Protein AF-A0A0N5ABZ7-F1 (afdb_monomer_lite)

Secondary structure (DSSP, 8-state):
-EEEEEE-S-HHHHTTT-EEE-TTT--TTT--EEEEESSSS-EEEEEEEE-TTS-TTEEEE-HHHHHHTTPPTT-EEEEEEE---TTT---S--------S----

Structure (mmCIF, N/CA/C/O backbone):
data_AF-A0A0N5ABZ7-F1
#
_entry.id   AF-A0A0N5ABZ7-F1
#
loop_
_atom_site.group_PDB
_atom_site.id
_atom_site.type_symbol
_atom_site.label_atom_id
_atom_site.label_alt_id
_atom_site.label_comp_id
_atom_site.label_asym_id
_atom_site.label_entity_id
_atom_site.label_seq_id
_atom_site.pdbx_PDB_ins_code
_atom_site.Cartn_x
_atom_site.Cartn_y
_atom_site.Cartn_z
_atom_site.occupancy
_atom_site.B_iso_or_equiv
_atom_site.auth_seq_id
_atom_site.auth_comp_id
_atom_site.auth_asym_id
_atom_site.auth_atom_id
_atom_site.pdbx_PDB_model_num
ATOM 1 N N . MET A 1 1 ? 3.584 -6.952 12.892 1.00 94.75 1 MET A N 1
ATOM 2 C CA . MET A 1 1 ? 4.654 -7.804 12.314 1.00 94.75 1 MET A CA 1
ATOM 3 C C . MET A 1 1 ? 5.729 -6.915 11.708 1.00 94.75 1 MET A C 1
ATOM 5 O O . MET A 1 1 ? 5.395 -5.806 11.319 1.00 94.75 1 MET A O 1
ATOM 9 N N . ARG A 1 2 ? 6.992 -7.351 11.651 1.00 96.88 2 ARG A N 1
ATOM 10 C CA . ARG A 1 2 ? 8.063 -6.601 10.970 1.00 96.88 2 ARG A CA 1
ATOM 11 C C . ARG A 1 2 ? 8.325 -7.223 9.605 1.00 96.88 2 ARG A C 1
ATOM 13 O O . ARG A 1 2 ? 8.507 -8.434 9.541 1.00 96.88 2 ARG A O 1
ATOM 20 N N . LEU A 1 3 ? 8.302 -6.415 8.550 1.00 98.12 3 LEU A N 1
ATOM 21 C CA . LEU A 1 3 ? 8.528 -6.853 7.170 1.00 98.12 3 LEU A CA 1
ATOM 22 C C . LEU A 1 3 ? 9.586 -5.969 6.509 1.00 98.12 3 LEU A C 1
ATOM 24 O O . LEU A 1 3 ? 9.695 -4.783 6.823 1.00 98.12 3 LEU A O 1
ATOM 28 N N . LYS A 1 4 ? 10.342 -6.540 5.573 1.00 98.38 4 LYS A N 1
ATOM 29 C CA . LYS A 1 4 ? 11.335 -5.828 4.769 1.00 98.38 4 LYS A CA 1
ATOM 30 C C . LYS A 1 4 ? 10.703 -5.247 3.519 1.00 98.38 4 LYS A C 1
ATOM 32 O O . LYS A 1 4 ? 10.006 -5.940 2.776 1.00 98.38 4 LYS A O 1
ATOM 37 N N . VAL A 1 5 ? 10.995 -3.980 3.256 1.00 98.44 5 VAL A N 1
ATOM 38 C CA . VAL A 1 5 ? 10.531 -3.288 2.054 1.00 98.44 5 VAL A CA 1
ATOM 39 C C . VAL A 1 5 ? 11.236 -3.837 0.818 1.00 98.44 5 VAL A C 1
ATOM 41 O O . VAL A 1 5 ? 12.462 -3.854 0.731 1.00 98.44 5 VAL A O 1
ATOM 44 N N . LYS A 1 6 ? 10.459 -4.227 -0.191 1.00 98.56 6 LYS A N 1
ATOM 45 C CA . LYS A 1 6 ? 10.956 -4.718 -1.479 1.00 98.56 6 LYS A CA 1
ATOM 46 C C . LYS A 1 6 ? 10.369 -3.954 -2.655 1.00 98.56 6 LYS A C 1
ATOM 48 O O . LYS A 1 6 ? 9.412 -3.181 -2.547 1.00 98.56 6 LYS A O 1
ATOM 53 N N . LYS A 1 7 ? 10.975 -4.165 -3.821 1.00 98.19 7 LYS A N 1
ATOM 54 C CA . LYS A 1 7 ? 10.453 -3.658 -5.089 1.00 98.19 7 LYS A CA 1
ATOM 55 C C . LYS A 1 7 ? 9.200 -4.451 -5.472 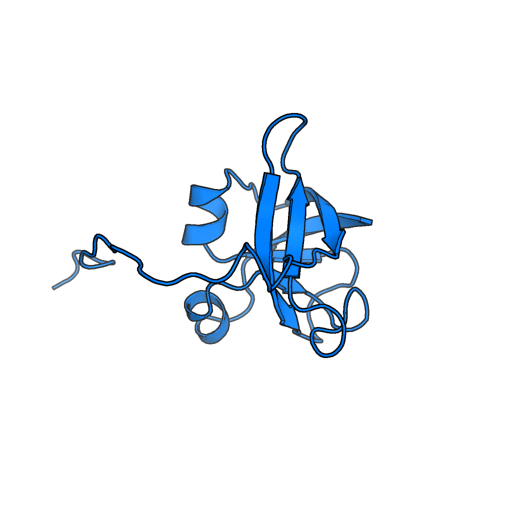1.00 98.19 7 LYS A C 1
ATOM 57 O O . LYS A 1 7 ? 9.204 -5.673 -5.377 1.00 98.19 7 LYS A O 1
ATOM 62 N N . CYS A 1 8 ? 8.160 -3.753 -5.933 1.00 97.12 8 CYS A N 1
ATOM 63 C CA . CYS A 1 8 ? 6.995 -4.377 -6.563 1.00 97.12 8 CYS A CA 1
ATOM 64 C C . CYS A 1 8 ? 7.434 -5.376 -7.658 1.00 97.12 8 CYS A C 1
ATOM 66 O O . CYS A 1 8 ? 8.272 -5.001 -8.486 1.00 97.12 8 CYS A O 1
ATOM 68 N N . PRO A 1 9 ? 6.910 -6.615 -7.667 1.00 95.94 9 PRO A N 1
ATOM 69 C CA . PRO A 1 9 ? 7.447 -7.682 -8.510 1.00 95.94 9 PRO A CA 1
ATOM 70 C C . PRO A 1 9 ? 7.064 -7.561 -9.990 1.00 95.94 9 PRO A C 1
ATOM 72 O O . PRO A 1 9 ? 7.818 -8.032 -10.835 1.00 95.94 9 PRO A O 1
ATOM 75 N N . THR A 1 10 ? 5.929 -6.935 -10.320 1.00 95.62 10 THR A N 1
ATOM 76 C CA . THR A 1 10 ? 5.447 -6.799 -11.706 1.00 95.62 10 THR A CA 1
ATOM 77 C C . THR A 1 10 ? 4.906 -5.401 -11.980 1.00 95.62 10 THR A C 1
ATOM 79 O O . THR A 1 10 ? 4.405 -4.737 -11.068 1.00 95.62 10 THR A O 1
ATOM 82 N N . ASP A 1 11 ? 4.969 -4.968 -13.240 1.00 92.25 11 ASP A N 1
ATOM 83 C CA . ASP A 1 11 ? 4.451 -3.662 -13.659 1.00 92.25 11 ASP A CA 1
ATOM 84 C C . ASP A 1 11 ? 2.928 -3.578 -13.489 1.00 92.25 11 ASP A C 1
ATOM 86 O O . ASP A 1 11 ? 2.434 -2.572 -12.977 1.00 92.25 11 ASP A O 1
ATOM 90 N N . ASP A 1 12 ? 2.194 -4.660 -13.760 1.00 94.56 12 ASP A N 1
ATOM 91 C CA . ASP A 1 12 ? 0.751 -4.736 -13.498 1.00 94.56 12 ASP A CA 1
ATOM 92 C C . ASP A 1 12 ? 0.428 -4.390 -12.040 1.00 94.56 12 ASP A C 1
ATOM 94 O O . ASP A 1 12 ? -0.436 -3.557 -11.764 1.00 94.56 12 ASP A O 1
ATOM 98 N N . LEU A 1 13 ? 1.183 -4.948 -11.087 1.00 96.25 13 LEU A N 1
ATOM 99 C CA . LEU A 1 13 ? 0.984 -4.663 -9.668 1.00 96.25 13 LEU A CA 1
ATOM 100 C C . LEU A 1 13 ? 1.361 -3.223 -9.301 1.00 96.25 13 LEU A C 1
ATOM 102 O O . LEU A 1 13 ? 0.735 -2.655 -8.403 1.00 96.25 13 LEU A O 1
ATOM 106 N N . THR A 1 14 ? 2.313 -2.593 -10.000 1.00 94.38 14 THR A N 1
ATOM 107 C CA . THR A 1 14 ? 2.670 -1.185 -9.734 1.00 94.38 14 THR A CA 1
ATOM 108 C C . THR A 1 14 ? 1.529 -0.209 -10.004 1.00 94.38 14 THR A C 1
ATOM 110 O O . THR A 1 14 ? 1.453 0.820 -9.336 1.00 94.38 14 THR A O 1
ATOM 113 N N . THR A 1 15 ? 0.615 -0.542 -10.919 1.00 94.06 15 THR A N 1
ATOM 114 C CA . THR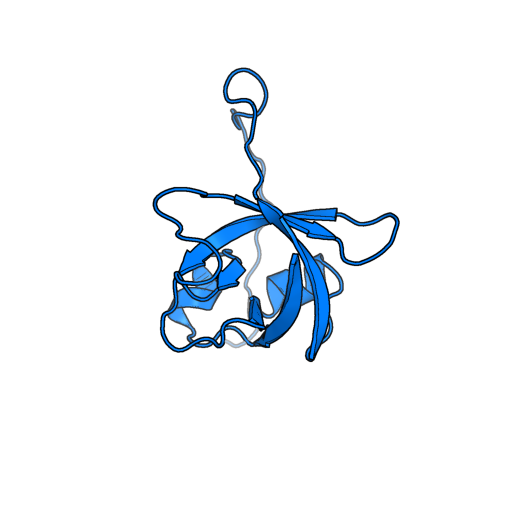 A 1 15 ? -0.533 0.315 -11.261 1.00 94.06 15 THR A CA 1
ATOM 115 C C . THR A 1 15 ? -1.695 0.202 -10.271 1.00 94.06 15 THR A C 1
ATOM 117 O O . THR A 1 15 ? -2.596 1.035 -10.271 1.00 94.06 15 THR A O 1
ATOM 120 N N . THR A 1 16 ? -1.671 -0.792 -9.375 1.00 97.00 16 THR A N 1
ATOM 121 C CA . THR A 1 16 ? -2.783 -1.067 -8.445 1.00 97.00 16 THR A CA 1
ATOM 122 C C . THR A 1 16 ? -2.818 -0.168 -7.212 1.00 97.00 16 THR A C 1
ATOM 124 O O . THR A 1 16 ? -3.779 -0.225 -6.446 1.00 97.00 16 THR A O 1
ATOM 127 N N . ASN A 1 17 ? -1.756 0.604 -6.965 1.00 97.50 17 ASN A N 1
ATOM 128 C CA . ASN A 1 17 ? -1.551 1.359 -5.727 1.00 97.50 17 ASN A CA 1
ATOM 129 C C . ASN A 1 17 ? -1.782 0.530 -4.435 1.00 97.50 17 ASN A C 1
ATOM 131 O O . ASN A 1 17 ? -2.215 1.054 -3.409 1.00 97.50 17 ASN A O 1
ATOM 135 N N . CYS A 1 18 ? -1.470 -0.769 -4.463 1.00 9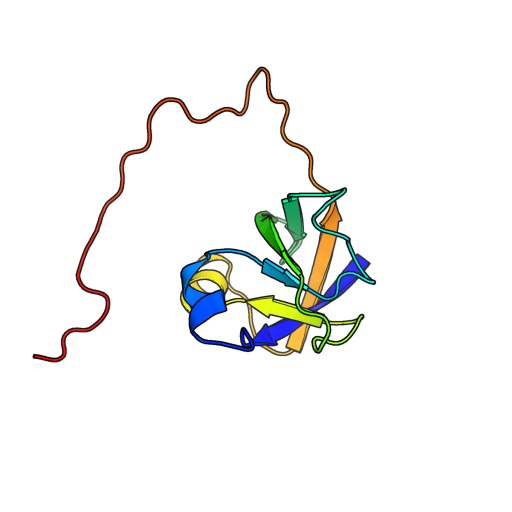8.25 18 CYS A N 1
ATOM 136 C CA . CYS A 1 18 ? -1.553 -1.654 -3.300 1.00 98.25 18 CYS A CA 1
ATOM 137 C C . CYS A 1 18 ? -0.163 -1.968 -2.734 1.00 98.25 18 CYS A C 1
ATOM 139 O O . CYS A 1 18 ? 0.825 -1.974 -3.470 1.00 98.25 18 CYS A O 1
ATOM 141 N N . ALA A 1 19 ? -0.091 -2.255 -1.437 1.00 98.38 19 ALA A N 1
ATOM 142 C CA . ALA A 1 19 ? 1.038 -2.965 -0.858 1.00 98.38 19 ALA A CA 1
ATOM 143 C C . ALA A 1 19 ? 0.934 -4.449 -1.236 1.00 98.38 19 ALA A C 1
ATOM 145 O O . ALA A 1 19 ? -0.136 -5.055 -1.131 1.00 98.38 19 ALA A O 1
ATOM 146 N N . VAL A 1 20 ? 2.033 -5.036 -1.697 1.00 98.50 20 VAL A N 1
ATOM 147 C CA . VAL A 1 20 ? 2.058 -6.421 -2.174 1.00 98.50 20 VAL A CA 1
ATOM 148 C C . VAL A 1 20 ? 2.710 -7.312 -1.125 1.00 98.50 20 VAL A C 1
ATOM 150 O O . VAL A 1 20 ? 3.795 -6.999 -0.645 1.00 98.50 20 VAL A O 1
ATOM 153 N N . LEU A 1 21 ? 2.070 -8.424 -0.772 1.00 97.81 21 LEU A N 1
ATOM 154 C CA . LEU A 1 21 ? 2.586 -9.367 0.227 1.00 97.81 21 LEU A CA 1
ATOM 155 C C . LEU A 1 21 ? 2.158 -10.810 -0.043 1.00 97.81 21 LEU A C 1
ATOM 157 O O . LEU A 1 21 ? 1.221 -11.065 -0.798 1.00 97.81 21 LEU A O 1
ATOM 161 N N . ASN A 1 22 ? 2.827 -11.772 0.583 1.00 98.06 22 ASN A N 1
ATOM 162 C CA . ASN A 1 22 ? 2.440 -13.175 0.477 1.00 98.06 22 ASN A CA 1
ATOM 163 C C . ASN A 1 22 ? 1.096 -13.434 1.203 1.00 98.06 22 ASN A C 1
ATOM 165 O O . ASN A 1 22 ? 0.919 -12.949 2.324 1.00 98.06 22 ASN A O 1
ATOM 169 N N . PRO A 1 23 ? 0.152 -14.206 0.625 1.00 97.75 23 PRO A N 1
ATOM 170 C CA . PRO A 1 23 ? -1.100 -14.564 1.305 1.00 97.75 23 PRO A CA 1
ATOM 171 C C . PRO A 1 23 ? -0.904 -15.342 2.616 1.00 97.75 23 PRO A C 1
ATOM 173 O O . PRO A 1 23 ? -1.756 -15.261 3.493 1.00 97.75 23 PRO A O 1
ATOM 176 N N . ALA A 1 24 ? 0.218 -16.046 2.788 1.00 97.31 24 ALA A N 1
ATOM 177 C CA . ALA A 1 24 ? 0.569 -16.721 4.038 1.00 97.31 24 ALA A CA 1
ATOM 178 C C . ALA A 1 24 ? 0.877 -15.747 5.192 1.00 97.31 24 ALA A C 1
ATOM 180 O O . ALA A 1 24 ? 0.877 -16.158 6.349 1.00 97.31 24 ALA A O 1
ATOM 181 N N . VAL A 1 25 ? 1.152 -14.472 4.888 1.00 96.38 25 VAL A N 1
ATOM 182 C CA . VAL A 1 25 ? 1.404 -13.420 5.885 1.00 96.38 25 VAL A CA 1
ATOM 183 C C . VAL A 1 25 ? 0.092 -12.745 6.275 1.00 96.38 25 VAL A C 1
ATOM 185 O O . VAL A 1 25 ? -0.267 -12.721 7.450 1.00 96.38 25 VAL A O 1
ATOM 188 N N . ILE A 1 26 ? -0.639 -12.214 5.288 1.00 96.56 26 ILE A N 1
ATOM 189 C CA . ILE A 1 26 ? -2.000 -11.687 5.449 1.00 96.56 26 ILE A CA 1
ATOM 190 C C . ILE A 1 26 ? -2.792 -12.003 4.173 1.00 96.56 26 ILE A C 1
ATOM 192 O O . ILE A 1 26 ? -2.430 -11.555 3.083 1.00 96.56 26 ILE A O 1
ATOM 196 N N . ASP A 1 27 ? -3.902 -12.728 4.311 1.00 96.75 27 ASP A N 1
ATOM 197 C CA . ASP A 1 27 ? -4.821 -13.005 3.204 1.00 96.75 27 ASP A CA 1
ATOM 198 C C . ASP A 1 27 ? -5.748 -11.802 2.947 1.00 96.75 27 ASP A C 1
ATOM 200 O O . ASP A 1 27 ? -6.520 -11.381 3.818 1.00 96.75 27 ASP A O 1
ATOM 204 N N . ALA A 1 28 ? -5.703 -11.279 1.720 1.00 95.50 28 ALA A N 1
ATOM 205 C CA . ALA A 1 28 ? -6.521 -10.172 1.233 1.00 95.50 28 ALA A CA 1
ATOM 206 C C . ALA A 1 28 ? -8.027 -10.477 1.226 1.00 95.50 28 ALA A C 1
ATOM 208 O O . ALA A 1 28 ? -8.839 -9.549 1.196 1.00 95.50 28 ALA A O 1
ATOM 209 N N . LYS A 1 29 ? -8.425 -11.756 1.279 1.00 94.69 29 LYS A N 1
ATOM 210 C CA . LYS A 1 29 ? -9.831 -12.149 1.457 1.00 94.69 29 LYS A CA 1
ATOM 211 C C . LYS A 1 29 ? -10.361 -11.787 2.845 1.00 94.69 29 LYS A C 1
ATOM 213 O O . LYS A 1 29 ? -11.541 -11.462 2.965 1.00 94.69 29 LYS A O 1
ATOM 218 N N . GLY A 1 30 ? -9.507 -11.832 3.871 1.00 94.12 30 GLY A N 1
ATOM 219 C CA . GLY A 1 30 ? -9.872 -11.542 5.260 1.00 94.12 30 GLY A CA 1
ATOM 220 C C . GLY A 1 30 ? -9.541 -10.114 5.694 1.00 94.12 30 GLY A C 1
ATOM 221 O O . GLY A 1 30 ? -10.372 -9.441 6.297 1.00 94.12 30 GLY A O 1
ATOM 222 N N . THR A 1 31 ? -8.342 -9.629 5.366 1.00 95.69 31 THR A N 1
ATOM 223 C CA . THR A 1 31 ? -7.869 -8.284 5.733 1.00 95.69 31 THR A CA 1
ATOM 224 C C . THR A 1 31 ? -7.560 -7.493 4.473 1.00 95.69 31 THR A C 1
ATOM 226 O O . THR A 1 31 ? -6.648 -7.841 3.737 1.00 95.69 31 THR A O 1
ATOM 229 N N . LYS A 1 32 ? -8.291 -6.404 4.222 1.00 96.50 32 LYS A N 1
ATOM 230 C CA . LYS A 1 32 ? -8.114 -5.613 2.989 1.00 96.50 32 LYS A CA 1
ATOM 231 C C . LYS A 1 32 ? -7.046 -4.529 3.091 1.00 96.50 32 LYS A C 1
ATOM 233 O O . LYS A 1 32 ? -6.480 -4.144 2.069 1.00 96.50 32 LYS A O 1
ATOM 238 N N . TYR A 1 33 ? -6.789 -4.037 4.301 1.00 98.19 33 TYR A N 1
ATOM 239 C CA . TYR A 1 33 ? -5.897 -2.909 4.533 1.00 98.19 33 TYR A CA 1
ATOM 240 C C . TYR A 1 33 ? -4.856 -3.241 5.589 1.00 98.19 33 TYR A C 1
ATOM 242 O O . TYR A 1 33 ? -5.102 -4.008 6.522 1.00 98.19 33 TYR A O 1
ATOM 250 N N . VAL A 1 34 ? -3.702 -2.604 5.463 1.00 98.44 34 VAL A N 1
ATOM 251 C CA . VAL A 1 34 ? -2.647 -2.639 6.469 1.00 98.44 34 VAL A CA 1
ATOM 252 C C . VAL A 1 34 ? -2.210 -1.227 6.802 1.00 98.44 34 VAL A C 1
ATOM 254 O O . VAL A 1 34 ? -2.149 -0.365 5.927 1.00 98.44 34 VAL A O 1
ATOM 257 N N . LEU A 1 35 ? -1.886 -1.011 8.071 1.00 98.25 35 LEU A N 1
ATOM 258 C CA . LEU A 1 35 ? -1.195 0.176 8.540 1.00 98.25 35 LEU A CA 1
ATOM 259 C C . LEU A 1 35 ? 0.297 -0.141 8.622 1.00 98.25 35 LEU A C 1
ATOM 261 O O . LEU A 1 35 ? 0.699 -1.108 9.270 1.00 98.25 35 LEU A O 1
ATOM 265 N N . VAL A 1 36 ? 1.095 0.675 7.943 1.00 98.19 36 VAL A N 1
ATOM 266 C CA . VAL A 1 36 ? 2.550 0.575 7.851 1.00 98.19 36 VAL A CA 1
ATOM 267 C C . VAL A 1 36 ? 3.151 1.734 8.634 1.00 98.19 36 VAL A C 1
ATOM 269 O O . VAL A 1 36 ? 2.934 2.895 8.286 1.00 98.19 36 VAL A O 1
ATOM 272 N N . LYS A 1 37 ? 3.895 1.417 9.692 1.00 97.25 37 LYS A N 1
ATOM 273 C CA . LYS A 1 37 ? 4.664 2.378 10.483 1.00 97.25 37 LYS A CA 1
ATOM 274 C C . LYS A 1 37 ? 6.082 2.444 9.935 1.00 97.25 37 LYS A C 1
ATOM 276 O O . LYS A 1 37 ? 6.777 1.424 9.903 1.00 97.25 37 LYS A O 1
ATOM 281 N N . THR A 1 38 ? 6.485 3.624 9.477 1.00 93.12 38 THR A N 1
ATOM 282 C CA . THR A 1 38 ? 7.817 3.853 8.895 1.00 93.12 38 THR A CA 1
ATOM 283 C C . THR A 1 38 ? 8.802 4.388 9.924 1.00 93.12 38 THR A C 1
ATOM 285 O O . THR A 1 38 ? 9.988 4.096 9.837 1.00 93.12 38 THR A O 1
ATOM 288 N N . ASP A 1 39 ? 8.303 5.123 10.918 1.00 88.25 39 ASP A N 1
ATOM 289 C CA . ASP A 1 39 ? 9.030 5.558 12.109 1.00 88.25 39 ASP A CA 1
ATOM 290 C C . ASP A 1 39 ? 8.046 5.769 13.280 1.00 88.25 39 ASP A C 1
ATOM 292 O O . ASP A 1 39 ? 6.909 5.294 13.240 1.00 88.25 39 ASP A O 1
ATOM 296 N N . ALA A 1 40 ? 8.483 6.445 14.348 1.00 86.56 40 ALA A N 1
ATOM 297 C CA . ALA A 1 40 ? 7.673 6.682 15.544 1.00 86.56 40 ALA A CA 1
ATOM 298 C C . ALA A 1 40 ? 6.461 7.609 15.315 1.00 86.56 40 ALA A C 1
ATOM 300 O O . ALA A 1 40 ? 5.530 7.601 16.118 1.00 86.56 40 ALA A O 1
ATOM 301 N N . THR A 1 41 ? 6.475 8.412 14.252 1.00 91.50 41 THR A N 1
ATOM 302 C CA . THR A 1 41 ? 5.499 9.482 13.994 1.00 91.50 41 THR A CA 1
ATOM 303 C C . THR A 1 41 ? 4.747 9.329 12.675 1.00 91.50 41 THR A C 1
ATOM 305 O O . THR A 1 41 ? 3.673 9.908 12.522 1.00 91.50 41 THR A O 1
ATOM 308 N N . HIS A 1 42 ? 5.274 8.550 11.731 1.00 94.06 42 HIS A N 1
ATOM 309 C CA . HIS A 1 42 ? 4.720 8.419 10.389 1.00 94.06 42 HIS A CA 1
ATOM 310 C C . HIS A 1 42 ? 4.087 7.043 10.165 1.00 94.06 42 HIS A C 1
ATOM 312 O O . HIS A 1 42 ? 4.722 5.988 10.286 1.00 94.06 42 HIS A O 1
ATOM 318 N N . PHE A 1 43 ? 2.808 7.080 9.785 1.00 95.56 43 PHE A N 1
ATOM 319 C CA . PHE A 1 43 ? 1.974 5.912 9.537 1.00 95.56 43 PHE A CA 1
ATOM 320 C C . PHE A 1 43 ? 1.204 6.089 8.233 1.00 95.56 43 PHE A C 1
ATOM 322 O O . PHE A 1 43 ? 0.640 7.152 7.977 1.00 95.56 43 PHE A O 1
ATOM 329 N N . TYR A 1 44 ? 1.130 5.028 7.437 1.00 97.94 44 TYR A N 1
ATOM 330 C CA . TYR A 1 44 ? 0.452 5.036 6.144 1.00 97.94 44 TYR A CA 1
ATOM 331 C C . TYR A 1 44 ? -0.444 3.809 6.023 1.00 97.94 44 TYR A C 1
ATOM 333 O O . TYR A 1 44 ? -0.043 2.704 6.391 1.00 97.94 44 TYR A O 1
ATOM 341 N N . VAL A 1 45 ? -1.655 3.985 5.498 1.00 98.12 45 VAL A N 1
ATOM 342 C CA . VAL A 1 45 ? -2.587 2.877 5.262 1.00 98.12 45 VAL A CA 1
ATOM 343 C C . VAL A 1 45 ? -2.582 2.516 3.784 1.00 98.12 45 VAL A C 1
ATOM 345 O O . VAL A 1 45 ? -2.762 3.378 2.927 1.00 98.12 45 VAL A O 1
ATOM 348 N N . PHE A 1 46 ? -2.409 1.230 3.488 1.00 98.44 46 PHE A N 1
ATOM 349 C CA . PHE A 1 46 ? -2.427 0.699 2.128 1.00 98.44 46 PHE A CA 1
ATOM 350 C C . PHE A 1 46 ? -3.491 -0.386 1.983 1.00 98.44 46 PHE A C 1
ATOM 352 O O . PHE A 1 46 ? -3.676 -1.209 2.880 1.00 98.44 46 PHE A O 1
ATOM 359 N N . ASN A 1 47 ? -4.143 -0.430 0.818 1.00 98.06 47 ASN A N 1
ATOM 360 C CA . ASN A 1 47 ? -4.806 -1.647 0.346 1.00 98.06 47 ASN A CA 1
ATOM 361 C C . ASN A 1 47 ? -3.766 -2.743 0.118 1.00 98.06 47 ASN A C 1
ATOM 363 O O . ASN A 1 47 ? -2.642 -2.433 -0.285 1.00 98.06 47 ASN A O 1
ATOM 367 N N . ILE A 1 48 ? -4.151 -4.007 0.288 1.00 98.12 48 ILE A N 1
ATOM 368 C CA . ILE A 1 48 ? -3.251 -5.130 0.024 1.00 98.12 48 ILE A CA 1
ATOM 369 C C . ILE A 1 48 ? -3.612 -5.929 -1.225 1.00 98.12 48 ILE A C 1
ATOM 371 O O . ILE A 1 48 ? -4.779 -6.105 -1.575 1.00 98.12 48 ILE A O 1
ATOM 375 N N . ARG A 1 49 ? -2.580 -6.459 -1.883 1.00 98.06 49 ARG A N 1
ATOM 376 C CA . ARG A 1 49 ? -2.676 -7.452 -2.958 1.00 98.06 49 ARG A CA 1
ATOM 377 C C . ARG A 1 49 ? -1.757 -8.618 -2.633 1.00 98.06 49 ARG A C 1
ATOM 379 O O . ARG A 1 49 ? -0.596 -8.419 -2.277 1.00 98.06 49 ARG A O 1
ATOM 386 N N . ASN A 1 50 ? -2.263 -9.836 -2.785 1.00 97.94 50 ASN A N 1
ATOM 387 C CA . ASN A 1 50 ? -1.447 -11.015 -2.551 1.00 97.94 50 ASN A CA 1
ATOM 388 C C . ASN A 1 50 ? -0.623 -11.411 -3.779 1.00 97.94 50 ASN A C 1
ATOM 390 O O . ASN A 1 50 ? -1.143 -11.435 -4.892 1.00 97.94 50 ASN A O 1
ATOM 394 N N . TYR A 1 51 ? 0.646 -11.760 -3.556 1.00 97.94 51 TYR A N 1
ATOM 395 C CA . TYR A 1 51 ? 1.554 -12.306 -4.566 1.00 97.94 51 TYR A CA 1
ATOM 396 C C . TYR A 1 51 ? 2.309 -13.516 -3.983 1.00 97.94 51 TYR A C 1
ATOM 398 O O . TYR A 1 51 ? 3.221 -13.324 -3.177 1.00 97.94 51 TYR A O 1
ATOM 406 N N . PRO A 1 52 ? 1.934 -14.761 -4.345 1.00 97.25 52 PRO A N 1
ATOM 407 C CA . PRO A 1 52 ? 2.451 -15.977 -3.705 1.00 97.25 52 PRO A CA 1
ATOM 408 C C . PRO A 1 52 ? 3.967 -16.184 -3.790 1.00 97.25 52 PRO A C 1
ATOM 410 O O . PRO A 1 52 ? 4.524 -16.903 -2.968 1.00 97.25 52 PRO A O 1
ATOM 413 N N . SER A 1 53 ? 4.640 -15.577 -4.770 1.00 97.06 53 SER A N 1
ATOM 414 C CA . SER A 1 53 ? 6.095 -15.700 -4.931 1.00 97.06 53 SER A CA 1
ATOM 415 C C . SER A 1 53 ? 6.896 -14.684 -4.109 1.00 97.06 53 SER A C 1
ATOM 417 O O . SER A 1 53 ? 8.122 -14.748 -4.121 1.00 97.06 53 SER A O 1
ATOM 419 N N . LEU A 1 54 ? 6.243 -13.741 -3.415 1.00 97.56 54 LEU A N 1
ATOM 420 C CA . LEU A 1 54 ? 6.927 -12.852 -2.471 1.00 97.56 54 LEU A CA 1
ATOM 421 C C . LEU A 1 54 ? 7.240 -13.619 -1.183 1.00 97.56 54 LEU A C 1
ATOM 423 O O . LEU A 1 54 ? 6.453 -14.475 -0.780 1.00 97.56 54 LEU A O 1
ATOM 427 N N . ARG A 1 55 ? 8.359 -13.337 -0.515 1.00 98.06 55 ARG A N 1
ATOM 428 C CA . ARG A 1 55 ? 8.709 -14.054 0.718 1.00 98.06 55 ARG A CA 1
ATOM 429 C C . ARG A 1 55 ? 7.844 -13.595 1.893 1.00 98.06 55 ARG A C 1
ATOM 431 O O . ARG A 1 55 ? 7.290 -12.498 1.895 1.00 98.06 55 ARG A O 1
ATOM 438 N N . ASN A 1 56 ? 7.748 -14.437 2.921 1.00 98.12 56 ASN A N 1
ATOM 439 C CA . ASN A 1 56 ? 6.899 -14.170 4.088 1.00 98.12 56 ASN A CA 1
ATOM 440 C C . ASN A 1 56 ? 7.439 -13.056 5.004 1.00 98.12 56 ASN A C 1
ATOM 442 O O . ASN A 1 56 ? 6.713 -12.558 5.858 1.00 98.12 56 ASN A O 1
ATOM 446 N N . ASP A 1 57 ? 8.703 -12.666 4.842 1.00 97.94 57 ASP A N 1
ATOM 447 C CA . ASP A 1 57 ? 9.336 -11.557 5.557 1.00 97.94 57 ASP A CA 1
ATOM 448 C C . ASP A 1 57 ? 9.347 -10.252 4.745 1.00 97.94 57 ASP A C 1
ATOM 450 O O . ASP A 1 57 ? 9.992 -9.284 5.143 1.00 97.94 57 ASP A O 1
ATOM 454 N N . GLU A 1 58 ? 8.643 -10.203 3.612 1.00 98.44 58 GLU A N 1
ATOM 455 C CA . GLU A 1 58 ? 8.703 -9.101 2.655 1.00 98.44 58 GLU A CA 1
ATOM 456 C C . GLU A 1 58 ? 7.350 -8.412 2.456 1.00 98.44 58 GLU A C 1
ATOM 458 O O . GLU A 1 58 ? 6.279 -9.021 2.489 1.00 98.44 58 GLU A O 1
ATOM 463 N N . ILE A 1 59 ? 7.422 -7.113 2.175 1.00 98.62 59 ILE A N 1
ATOM 464 C CA . ILE A 1 59 ? 6.315 -6.298 1.688 1.00 98.62 59 ILE A CA 1
ATOM 465 C C . ILE A 1 59 ? 6.822 -5.429 0.541 1.00 98.62 59 ILE A C 1
ATOM 467 O O . ILE A 1 59 ? 7.827 -4.727 0.654 1.00 98.62 59 ILE A O 1
ATOM 471 N N . ALA A 1 60 ? 6.153 -5.498 -0.600 1.00 98.62 60 ALA A N 1
ATOM 472 C CA . ALA A 1 60 ? 6.615 -4.872 -1.822 1.00 98.62 60 ALA A CA 1
ATOM 473 C C . ALA A 1 60 ? 5.773 -3.648 -2.192 1.00 98.62 60 ALA A C 1
ATOM 475 O O . ALA A 1 60 ? 4.544 -3.659 -2.121 1.00 98.62 60 ALA A O 1
ATOM 476 N N . PHE A 1 61 ? 6.467 -2.596 -2.623 1.00 98.62 61 PHE A N 1
ATOM 477 C CA . PHE A 1 61 ? 5.877 -1.317 -3.007 1.00 98.62 61 PHE A CA 1
ATOM 478 C C . PHE A 1 61 ? 6.413 -0.857 -4.364 1.00 98.62 61 PHE A C 1
ATOM 480 O O . PHE A 1 61 ? 7.569 -1.107 -4.733 1.00 98.62 61 PHE A O 1
ATOM 487 N N . SER A 1 62 ? 5.576 -0.148 -5.111 1.00 98.00 62 SER A N 1
ATOM 488 C CA . SER A 1 62 ? 5.953 0.580 -6.323 1.00 98.00 62 SER A CA 1
ATOM 489 C C . SER A 1 62 ? 6.820 1.804 -5.998 1.00 98.00 62 SER A C 1
ATOM 491 O O . SER A 1 62 ? 6.922 2.239 -4.850 1.00 98.00 62 SER A O 1
ATOM 493 N N . ILE A 1 63 ? 7.468 2.380 -7.017 1.00 96.38 63 ILE A N 1
ATOM 494 C CA . ILE A 1 63 ? 8.297 3.584 -6.840 1.00 96.38 63 ILE A CA 1
ATOM 495 C C . ILE A 1 63 ? 7.479 4.770 -6.289 1.00 96.38 63 ILE A C 1
ATOM 497 O O . ILE A 1 63 ? 7.956 5.380 -5.331 1.00 96.38 63 ILE A O 1
ATOM 501 N N . PRO A 1 64 ? 6.277 5.101 -6.815 1.00 96.62 64 PRO A N 1
ATOM 502 C CA . PRO A 1 64 ? 5.475 6.205 -6.280 1.00 96.62 64 PRO A CA 1
ATOM 503 C C . PRO A 1 64 ? 5.143 6.041 -4.795 1.00 96.62 64 PRO A C 1
ATOM 505 O O . PRO A 1 64 ? 5.342 6.972 -4.022 1.00 96.62 64 PRO A O 1
ATOM 508 N N . GLN A 1 65 ? 4.735 4.840 -4.376 1.00 97.88 65 GLN A N 1
ATOM 509 C CA . GLN A 1 65 ? 4.417 4.546 -2.974 1.00 97.88 65 GLN A CA 1
ATOM 510 C C . GLN A 1 65 ? 5.635 4.717 -2.065 1.00 97.88 65 GLN A C 1
ATOM 512 O O . GLN A 1 65 ? 5.533 5.350 -1.019 1.00 97.88 65 GLN A O 1
ATOM 517 N N . ARG A 1 66 ? 6.802 4.196 -2.478 1.00 97.50 66 ARG A N 1
ATOM 518 C CA . ARG A 1 66 ? 8.036 4.350 -1.698 1.00 97.50 66 ARG A CA 1
ATOM 519 C C . ARG A 1 66 ? 8.462 5.806 -1.573 1.00 9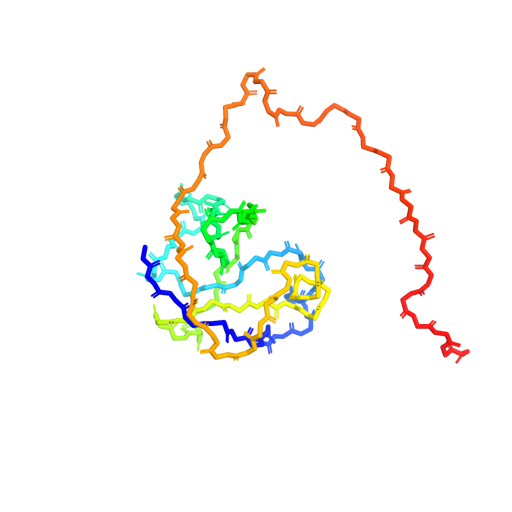7.50 66 ARG A C 1
ATOM 521 O O . ARG A 1 66 ? 8.893 6.207 -0.504 1.00 97.50 66 ARG A O 1
ATOM 528 N N . LYS A 1 67 ? 8.327 6.601 -2.637 1.00 96.50 67 LYS A N 1
ATOM 529 C CA . LYS A 1 67 ? 8.627 8.037 -2.579 1.00 96.50 67 LYS A CA 1
ATOM 530 C C . LYS A 1 67 ? 7.661 8.785 -1.662 1.00 96.50 67 LYS A C 1
ATOM 532 O O . LYS A 1 67 ? 8.111 9.617 -0.889 1.00 96.50 67 LYS A O 1
ATOM 537 N N . TRP A 1 68 ? 6.364 8.483 -1.742 1.00 96.81 68 TRP A N 1
ATOM 538 C CA . TRP A 1 68 ? 5.338 9.131 -0.923 1.00 96.81 68 TRP A CA 1
ATOM 539 C C . TRP A 1 68 ? 5.491 8.824 0.571 1.00 96.81 68 TRP A C 1
ATOM 541 O O . TRP A 1 68 ? 5.383 9.729 1.388 1.00 96.81 68 TRP A O 1
ATOM 551 N N . ALA A 1 69 ? 5.789 7.570 0.914 1.00 96.75 69 ALA A N 1
ATOM 552 C CA . ALA A 1 69 ? 5.925 7.115 2.297 1.00 96.75 69 ALA A CA 1
ATOM 553 C C . ALA A 1 69 ? 7.383 7.070 2.802 1.00 96.75 69 ALA A C 1
ATOM 555 O O . ALA A 1 69 ? 7.655 6.454 3.829 1.00 96.75 69 ALA A O 1
ATOM 556 N N . THR A 1 70 ? 8.331 7.671 2.071 1.00 94.88 70 THR A N 1
ATOM 557 C CA . THR A 1 70 ? 9.769 7.713 2.415 1.00 94.88 70 THR A CA 1
ATOM 558 C C . THR A 1 70 ? 10.351 6.328 2.744 1.00 94.88 70 THR A C 1
ATOM 560 O O . THR A 1 70 ? 11.043 6.126 3.739 1.00 94.88 70 THR A O 1
ATOM 563 N N . LEU A 1 71 ? 10.051 5.335 1.902 1.00 96.69 71 LEU A N 1
ATOM 564 C CA . LEU A 1 71 ? 10.486 3.954 2.092 1.00 96.69 71 LEU A CA 1
ATOM 565 C C . LEU A 1 71 ? 11.761 3.629 1.304 1.00 96.69 71 LEU A C 1
ATOM 567 O O . LEU A 1 71 ? 11.779 3.705 0.071 1.00 96.69 71 LEU A O 1
ATOM 571 N N . SER A 1 72 ? 12.797 3.162 1.997 1.00 97.19 72 SER A N 1
ATOM 572 C CA . SER A 1 72 ? 14.005 2.594 1.388 1.00 97.19 72 SER A CA 1
ATOM 573 C C . SER A 1 72 ? 13.856 1.092 1.148 1.00 97.19 72 SER A C 1
ATOM 575 O O . SER A 1 72 ? 13.138 0.409 1.871 1.00 97.19 72 SER A O 1
ATOM 577 N N . LEU A 1 73 ? 14.525 0.556 0.123 1.00 98.12 73 LEU A N 1
ATOM 578 C CA . LEU A 1 73 ? 14.594 -0.898 -0.064 1.00 98.12 73 LEU A CA 1
ATOM 579 C C . LEU A 1 73 ? 15.345 -1.541 1.106 1.00 98.12 73 LEU A C 1
ATOM 581 O O . LEU A 1 73 ? 16.260 -0.939 1.660 1.00 98.12 73 LEU A O 1
ATOM 585 N N . ASP A 1 74 ? 14.929 -2.751 1.470 1.00 97.94 74 ASP A N 1
ATOM 586 C CA . ASP A 1 74 ? 15.478 -3.575 2.551 1.00 97.94 74 ASP A CA 1
ATOM 587 C C . ASP A 1 74 ? 15.345 -3.005 3.969 1.00 97.94 74 ASP A C 1
ATOM 589 O O . ASP A 1 74 ? 15.694 -3.692 4.930 1.00 97.94 74 ASP A O 1
ATOM 593 N N . GLN A 1 75 ? 14.766 -1.812 4.133 1.00 96.69 75 GLN A N 1
ATOM 594 C CA . GLN A 1 75 ? 14.433 -1.296 5.456 1.00 96.69 75 GLN A CA 1
ATOM 595 C C . GLN A 1 75 ? 13.323 -2.140 6.099 1.00 96.69 75 GLN A C 1
ATOM 597 O O . GLN A 1 75 ? 12.414 -2.624 5.414 1.00 96.69 75 GLN A O 1
ATOM 602 N N . GLU A 1 76 ? 13.362 -2.268 7.421 1.00 97.38 76 GLU A N 1
ATOM 603 C CA . GLU A 1 76 ? 12.289 -2.901 8.182 1.00 97.38 76 GLU A CA 1
ATOM 604 C C . GLU A 1 76 ? 11.185 -1.894 8.512 1.00 97.38 76 GLU A C 1
ATOM 606 O O . GLU A 1 76 ? 11.456 -0.767 8.920 1.00 97.38 76 GLU A O 1
ATOM 611 N N . VAL A 1 77 ? 9.932 -2.320 8.361 1.00 97.69 77 VAL A N 1
ATOM 612 C CA . VAL A 1 77 ? 8.743 -1.552 8.748 1.00 97.69 77 VAL A CA 1
ATOM 613 C C . VAL A 1 77 ? 7.825 -2.393 9.623 1.00 97.69 77 VAL A C 1
ATOM 615 O O . VAL A 1 77 ? 7.747 -3.617 9.473 1.00 97.69 77 VAL A O 1
ATOM 618 N N . GLU A 1 78 ? 7.104 -1.743 10.535 1.00 97.88 78 GLU A N 1
ATOM 619 C CA . GLU A 1 78 ? 6.063 -2.410 11.315 1.00 97.88 78 GLU A CA 1
ATOM 620 C C . GLU A 1 78 ? 4.743 -2.365 10.546 1.00 97.88 78 GLU A C 1
ATOM 622 O O . GLU A 1 78 ? 4.271 -1.308 10.141 1.00 97.88 78 GLU A O 1
ATOM 627 N N . VAL A 1 79 ? 4.135 -3.528 10.349 1.00 98.00 79 VAL A N 1
ATOM 628 C CA . VAL A 1 79 ? 2.883 -3.699 9.617 1.00 98.00 79 VAL A CA 1
ATOM 629 C C . VAL A 1 79 ? 1.847 -4.327 10.536 1.00 98.00 79 VAL A C 1
ATOM 631 O O . VAL A 1 79 ? 2.131 -5.299 11.241 1.00 98.00 79 VAL A O 1
ATOM 634 N N . GLN A 1 80 ? 0.631 -3.796 10.527 1.00 97.25 80 GLN A N 1
ATOM 635 C CA . GLN A 1 80 ? -0.496 -4.364 11.264 1.00 97.25 80 GLN A CA 1
ATOM 636 C C . GLN A 1 80 ? -1.772 -4.330 10.412 1.00 97.25 80 GLN A C 1
ATOM 638 O O . GLN A 1 80 ? -1.943 -3.392 9.628 1.00 97.25 80 GLN A O 1
ATOM 643 N N . PRO A 1 81 ? -2.671 -5.324 10.542 1.00 97.81 81 PRO A N 1
ATOM 644 C CA . PRO A 1 81 ? -4.003 -5.260 9.949 1.00 97.81 81 PRO A CA 1
ATOM 645 C C . PRO A 1 81 ? -4.706 -3.951 10.305 1.00 97.81 81 PRO A C 1
ATOM 647 O O . PRO A 1 81 ? -4.596 -3.466 11.433 1.00 97.81 81 PRO A O 1
ATOM 650 N N . TYR A 1 82 ? -5.432 -3.388 9.347 1.00 97.62 82 TYR A N 1
ATOM 651 C CA . TYR A 1 82 ? -6.175 -2.153 9.540 1.00 97.62 82 TYR A CA 1
ATOM 652 C C . TYR A 1 82 ? -7.602 -2.301 9.018 1.00 97.62 82 TYR A C 1
ATOM 654 O O . TYR A 1 82 ? -7.836 -2.838 7.935 1.00 97.62 82 TYR A O 1
ATOM 662 N N . ASN A 1 83 ? -8.561 -1.812 9.798 1.00 96.06 83 ASN A N 1
ATOM 663 C CA . ASN A 1 83 ? -9.970 -1.801 9.441 1.00 96.06 83 ASN A CA 1
ATOM 664 C C . ASN A 1 83 ? -10.499 -0.379 9.599 1.00 96.06 83 ASN A C 1
ATOM 666 O O . ASN A 1 83 ? -10.439 0.188 10.686 1.00 96.06 83 ASN A O 1
ATOM 670 N N . PHE A 1 84 ? -11.018 0.178 8.510 1.00 96.06 84 PHE A N 1
ATOM 671 C CA . PHE A 1 84 ? -11.741 1.440 8.549 1.00 96.06 84 PHE A CA 1
ATOM 672 C C . PHE A 1 84 ? -13.106 1.254 9.213 1.00 96.06 84 PHE A C 1
ATOM 674 O O . PHE A 1 84 ? -13.793 0.257 8.962 1.00 96.06 84 PHE A O 1
ATOM 681 N N . ASP A 1 85 ? -13.533 2.251 9.985 1.00 95.88 85 ASP A N 1
ATOM 682 C CA . ASP A 1 85 ? -14.931 2.365 10.378 1.00 95.88 85 ASP A CA 1
ATOM 683 C C . ASP A 1 85 ? -15.755 2.813 9.165 1.00 95.88 85 ASP A C 1
ATOM 685 O O . ASP A 1 85 ? -15.660 3.947 8.690 1.00 95.88 85 ASP A O 1
ATOM 689 N N . LYS A 1 86 ? -16.576 1.900 8.644 1.00 93.44 86 LYS A N 1
ATOM 690 C CA . LYS A 1 86 ? -17.376 2.136 7.438 1.00 93.44 86 LYS A CA 1
ATOM 691 C C . LYS A 1 86 ? -18.426 3.232 7.620 1.00 93.44 86 LYS A C 1
ATOM 693 O O . LYS A 1 86 ? -18.840 3.801 6.616 1.00 93.44 86 LYS A O 1
ATOM 698 N N . ALA A 1 87 ? -18.843 3.533 8.850 1.00 95.50 87 ALA A N 1
ATOM 699 C CA . ALA A 1 87 ? -19.810 4.597 9.103 1.00 95.50 87 ALA A CA 1
ATOM 700 C C . ALA A 1 87 ? -19.204 5.996 8.905 1.00 95.50 87 ALA A C 1
ATOM 702 O O . ALA A 1 87 ? -19.918 6.927 8.544 1.00 95.50 87 ALA A O 1
ATOM 703 N N . THR A 1 88 ? -17.893 6.143 9.117 1.00 95.69 88 THR A N 1
ATOM 704 C CA . THR A 1 88 ? -17.224 7.453 9.205 1.00 95.69 88 THR A CA 1
ATOM 705 C C . THR A 1 88 ? -16.101 7.650 8.188 1.00 95.69 88 THR A C 1
ATOM 707 O O . THR A 1 88 ? -15.726 8.782 7.904 1.00 95.69 88 THR A O 1
ATOM 710 N N . SER A 1 89 ? -15.567 6.572 7.611 1.00 94.81 89 SER A N 1
ATOM 711 C CA . SER A 1 89 ? -14.342 6.608 6.797 1.00 94.81 89 SER A CA 1
ATOM 712 C C . SER A 1 89 ? -14.576 6.382 5.299 1.00 94.81 89 SER A C 1
ATOM 714 O O . SER A 1 89 ? -13.628 6.132 4.553 1.00 94.81 89 SER A O 1
ATOM 716 N N . CYS A 1 90 ? -15.827 6.426 4.835 1.00 95.94 90 CYS A N 1
ATOM 717 C CA . CYS A 1 90 ? -16.122 6.311 3.409 1.00 95.94 90 CYS A CA 1
ATOM 718 C C . CYS A 1 90 ? -15.835 7.632 2.685 1.00 95.94 90 CYS A C 1
ATOM 720 O O . CYS A 1 90 ? -16.235 8.708 3.126 1.00 95.94 90 CYS A O 1
ATOM 722 N N . ILE A 1 91 ? -15.161 7.541 1.541 1.00 96.50 91 ILE A N 1
ATOM 723 C CA . ILE A 1 91 ? -14.837 8.703 0.713 1.00 96.50 91 ILE A CA 1
ATOM 724 C C . ILE A 1 91 ? -16.071 9.064 -0.118 1.00 96.50 91 ILE A C 1
ATOM 726 O O . ILE A 1 91 ? -16.495 8.272 -0.955 1.00 96.50 91 ILE A O 1
ATOM 730 N N . SER A 1 92 ? -16.634 10.253 0.110 1.00 96.75 92 SER A N 1
ATOM 731 C CA . SER A 1 92 ? -17.755 10.785 -0.683 1.00 96.75 92 SER A CA 1
ATOM 732 C C . SER A 1 92 ? -17.263 11.500 -1.945 1.00 96.75 92 SER A C 1
ATOM 734 O O . SER A 1 92 ? -17.695 11.198 -3.055 1.00 96.75 92 SER A O 1
ATOM 736 N N . THR A 1 93 ? -16.277 12.385 -1.782 1.00 97.56 93 THR A N 1
ATOM 737 C CA . THR A 1 93 ? -15.690 13.176 -2.869 1.00 97.56 93 THR A CA 1
ATOM 738 C C . THR A 1 93 ? -14.173 13.153 -2.751 1.00 97.56 93 THR A C 1
ATOM 740 O O . THR A 1 93 ? -13.630 13.272 -1.653 1.00 97.56 93 THR A O 1
ATOM 743 N N . MET A 1 94 ? -13.484 13.029 -3.884 1.00 97.25 94 MET A N 1
ATOM 744 C CA . MET A 1 94 ? -12.028 13.097 -3.971 1.00 97.25 94 MET A CA 1
ATOM 745 C C . MET A 1 94 ? -11.640 14.055 -5.095 1.00 97.25 94 MET A C 1
ATOM 747 O O . MET A 1 94 ? -12.108 13.909 -6.221 1.00 97.25 94 MET A O 1
ATOM 751 N N . VAL A 1 95 ? -10.782 15.027 -4.789 1.00 97.69 95 VAL A N 1
ATOM 752 C CA . VAL A 1 95 ? -10.185 15.925 -5.784 1.00 97.69 95 VAL A CA 1
ATOM 753 C C . VAL A 1 95 ? -8.762 15.453 -6.039 1.00 97.69 95 VAL A C 1
ATOM 755 O O . VAL A 1 95 ? -7.987 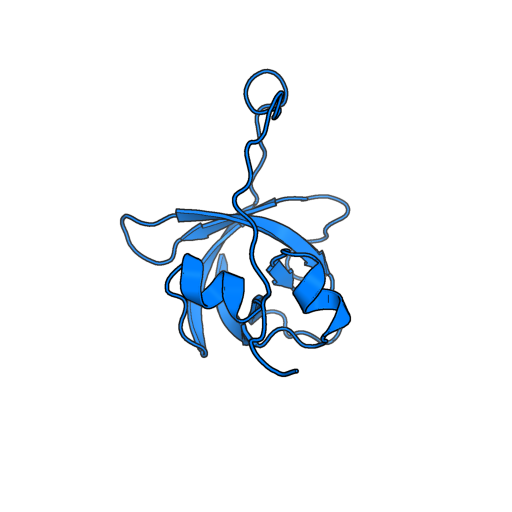15.283 -5.100 1.00 97.69 95 VAL A O 1
ATOM 758 N N . LEU A 1 96 ? -8.433 15.216 -7.306 1.00 96.81 96 LEU A N 1
ATOM 759 C CA . LEU A 1 96 ? -7.141 14.690 -7.730 1.00 96.81 96 LEU A CA 1
ATOM 760 C C . LEU A 1 96 ? -6.448 15.686 -8.655 1.00 96.81 96 LEU A C 1
ATOM 762 O O . LEU A 1 96 ? -7.049 16.168 -9.614 1.00 96.81 96 LEU A O 1
ATOM 766 N N . THR A 1 97 ? -5.168 15.937 -8.394 1.00 96.69 97 THR A N 1
ATOM 767 C CA . THR A 1 97 ? -4.282 16.648 -9.319 1.00 96.69 97 THR A CA 1
ATOM 768 C C . THR A 1 97 ? -3.540 15.619 -10.164 1.00 96.69 97 THR A C 1
ATOM 770 O O . THR A 1 97 ? -2.903 14.721 -9.615 1.00 96.69 97 THR A O 1
ATOM 773 N N . ILE A 1 98 ? -3.624 15.740 -11.489 1.00 95.06 98 ILE A N 1
ATOM 774 C CA . ILE A 1 98 ? -3.034 14.794 -12.442 1.00 95.06 98 ILE A CA 1
ATOM 775 C C . ILE A 1 98 ? -2.098 15.503 -13.423 1.00 95.06 98 ILE A C 1
ATOM 777 O O . ILE A 1 98 ? -2.349 16.639 -13.818 1.00 95.06 98 ILE A O 1
ATOM 781 N N . ASP A 1 99 ? -1.031 14.806 -13.814 1.00 94.44 99 ASP A N 1
ATOM 782 C CA . ASP A 1 99 ? -0.087 15.196 -14.863 1.00 94.44 99 ASP A CA 1
ATOM 783 C C . ASP A 1 99 ? 0.481 13.927 -15.537 1.00 94.44 99 ASP A C 1
ATOM 785 O O . ASP A 1 99 ? 0.288 12.804 -15.055 1.00 94.44 99 ASP A O 1
ATOM 789 N N . PHE A 1 100 ? 1.187 14.082 -16.655 1.00 92.62 100 PHE A N 1
ATOM 790 C CA . PHE A 1 100 ? 1.864 12.992 -17.346 1.00 92.62 100 PHE A CA 1
ATOM 791 C C . PHE A 1 100 ? 3.023 12.432 -16.510 1.00 92.62 100 PHE A C 1
ATOM 793 O O . PHE A 1 100 ? 3.945 13.141 -16.112 1.00 92.62 100 PHE A O 1
ATOM 800 N N . ASN A 1 101 ? 3.026 11.110 -16.308 1.00 84.62 101 ASN A N 1
ATOM 801 C CA . ASN A 1 101 ? 4.051 10.417 -15.518 1.00 84.62 101 ASN A CA 1
ATOM 802 C C . ASN A 1 101 ? 5.457 10.451 -16.160 1.00 84.62 101 ASN A C 1
ATOM 804 O O . ASN A 1 101 ? 6.471 10.342 -15.474 1.00 84.62 101 ASN A O 1
ATOM 808 N N . SER A 1 102 ? 5.535 10.587 -17.485 1.00 84.19 102 SER A N 1
ATOM 809 C CA . SER A 1 102 ? 6.786 10.670 -18.240 1.00 84.19 102 SER A CA 1
ATOM 810 C C . SER A 1 102 ? 6.709 11.819 -19.233 1.00 84.19 102 SER A C 1
ATOM 812 O O . SER A 1 102 ? 5.721 11.961 -19.943 1.00 84.19 102 SER A O 1
ATOM 814 N N . LYS A 1 103 ? 7.794 12.593 -19.327 1.00 78.75 103 LYS A N 1
ATOM 815 C CA . LYS A 1 103 ? 7.957 13.660 -20.327 1.00 78.75 103 LYS A CA 1
ATOM 816 C C . LYS A 1 103 ? 8.409 13.143 -21.701 1.00 78.75 103 LYS A C 1
ATOM 818 O O . LYS A 1 103 ? 8.681 13.952 -22.585 1.00 78.75 103 LYS A O 1
ATOM 823 N N . LYS A 1 104 ? 8.578 11.824 -21.875 1.00 71.44 104 LYS A N 1
ATOM 824 C CA . LYS A 1 104 ? 8.964 11.248 -23.172 1.00 71.44 104 LYS A CA 1
ATOM 825 C C . LYS A 1 104 ? 7.829 11.459 -24.178 1.00 71.44 104 LYS A C 1
ATOM 827 O O . LYS A 1 104 ? 6.699 11.075 -23.892 1.00 71.44 104 LYS A O 1
ATOM 832 N N . LYS A 1 105 ? 8.176 12.102 -25.296 1.00 49.31 105 LYS A N 1
ATOM 833 C CA . LYS A 1 105 ? 7.349 12.217 -26.502 1.00 49.31 105 LYS A CA 1
ATOM 834 C C . LYS A 1 105 ? 7.111 10.85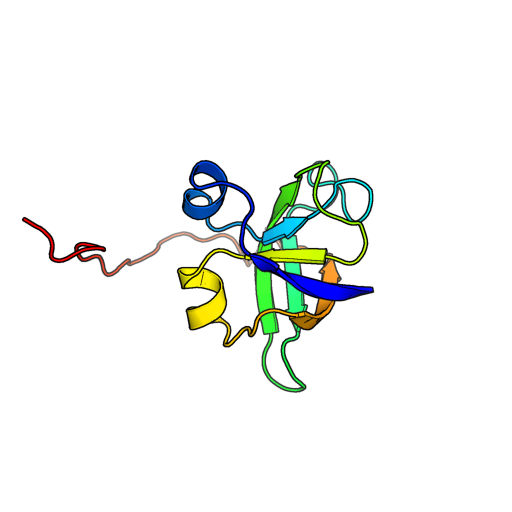1 -27.129 1.00 49.31 105 LYS A C 1
ATOM 836 O O . LYS A 1 105 ? 8.049 10.023 -27.055 1.00 49.31 105 LYS A O 1
#

Foldseek 3Di:
DKAFEAADPDPVVQVVQAKEAAVVQPNCVVFQKKWKAPDPPAIDIGGYDYDNPHDNRHIYHYPVVCVVRVHDGRDMIDMDGDDDDPVPPDDPDDDDDDDDPDPDD

Radius of gyration: 14.46 Å; chains: 1; bounding box: 35×33×42 Å

pLDDT: mean 95.52, std 6.0, range [49.31, 98.62]

Sequence (105 aa):
MRLKVKKCPTDDLTTTNCAVLNPAVIDAKGTKYVLVKTDATHFYVFNIRNYPSLRNDEIAFSIPQRKWATLSLDQEVEVQPYNFDKATSCISTMVLTIDFNSKKK

InterPro domains:
  IPR003338 CDC48, N-terminal subdomain [PF02359] (2-83)
  IPR003338 CDC48, N-terminal subdomain [SM01073] (2-84)
  IPR009010 Aspartate decarboxylase-like domain superfamily [SSF50692] (2-84)
  IPR039812 Vesicle-fusing ATPase [PTHR23078] (2-105)

Organism: NCBI:txid451379